Protein AF-A0AAE1PUG3-F1 (afdb_monomer)

Organism: NCBI:txid1843537

Mean predicted aligned error: 11.13 Å

Nearest PDB structures (foldseek):
  3hlk-assembly1_A  TM=8.915E-01  e=3.397E-05  Homo sapiens
  3hlk-assembly2_B  TM=8.977E-01  e=4.341E-05  Homo sapiens
  3k2i-assembly1_A  TM=8.988E-01  e=9.061E-05  Homo sapiens
  4a90-assembly2_B  TM=4.384E-01  e=9.208E+00  Mus musculus

Foldseek 3Di:
DWAPDDLDTGDDPCSVPVSDDPDPPPAVPDDDDDPDQQFWDKDKDFAAPDDDDPCQCDDPDHRDTPDIDIDTHHNDDPQWDWDFDDDPPDGDIDIDHNPPVPVPPPDPDPPDPPDDDD

Sequence (118 aa):
MESQGGHYKGHFPMGLIGGLKPVPSEFKYT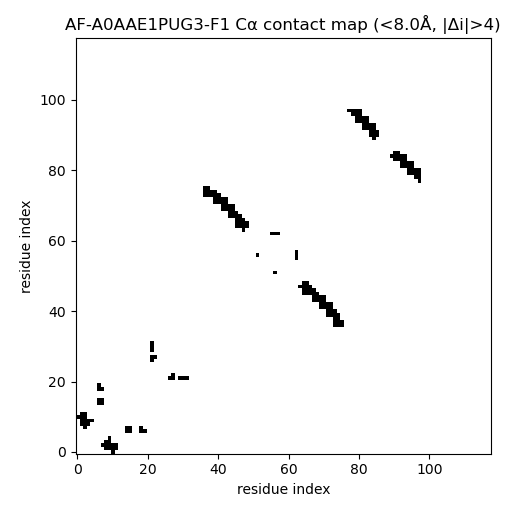RFFKRDVETPNEVKVCVHEGHLSEEDLCPPDPAPHLAWVTHLRHYMAPGVKRIPVRYGKVRGTLFLPQDMEHCNQSSPRRSQRSSTKT

pLDDT: mean 82.1, std 17.28, range [41.06, 97.06]

InterPro domains:
  IPR006862 Acyl-CoA thioester hydrolase/bile acid-CoA amino acid N-acetyltransferase [PF04775] (2-86)
  IPR042490 Acyl-CoA thioester hydrolase/BAAT, N-terminal [G3DSA:2.60.40.2240] (1-76)

Radius of gyration: 25.88 Å; Cα contacts (8 Å, |Δi|>4): 106; chains: 1; bounding box: 43×50×83 Å

Structure (mmCIF, N/CA/C/O backbone):
data_AF-A0AAE1PUG3-F1
#
_entry.id   AF-A0AAE1PUG3-F1
#
loop_
_atom_site.group_PDB
_atom_site.id
_atom_site.type_symbol
_atom_site.label_atom_id
_atom_site.label_alt_id
_atom_site.label_comp_id
_atom_site.label_asym_id
_atom_site.label_entity_id
_atom_site.label_seq_id
_atom_site.pdbx_PDB_ins_code
_atom_site.Cartn_x
_atom_site.Cartn_y
_atom_site.Cartn_z
_atom_site.occupancy
_atom_site.B_iso_or_equiv
_atom_site.auth_seq_id
_atom_site.auth_comp_id
_atom_site.auth_asym_id
_atom_site.auth_atom_id
_atom_site.pdbx_PDB_model_num
ATOM 1 N N . MET A 1 1 ? 14.816 -12.548 -12.591 1.00 74.25 1 MET A N 1
ATOM 2 C CA . MET A 1 1 ? 15.006 -11.191 -13.145 1.00 74.25 1 MET A CA 1
ATOM 3 C C . MET A 1 1 ? 15.096 -10.231 -11.972 1.00 74.25 1 MET A C 1
ATOM 5 O O . MET A 1 1 ? 14.381 -10.442 -11.000 1.00 74.25 1 MET A O 1
ATOM 9 N N . GLU A 1 2 ? 15.994 -9.254 -12.017 1.00 92.06 2 GLU A N 1
ATOM 10 C CA . GLU A 1 2 ? 16.254 -8.326 -10.908 1.00 92.06 2 GLU A CA 1
ATOM 11 C C . GLU A 1 2 ? 16.234 -6.871 -11.389 1.00 92.06 2 GLU A C 1
ATOM 13 O O . GLU A 1 2 ? 16.420 -6.619 -12.584 1.00 92.06 2 GLU A O 1
ATOM 18 N N . SER A 1 3 ? 16.017 -5.923 -10.471 1.00 94.06 3 SER A N 1
ATOM 19 C CA . SER A 1 3 ? 16.026 -4.497 -10.815 1.00 94.06 3 SER A CA 1
ATOM 20 C C . SER A 1 3 ? 17.430 -4.035 -11.193 1.00 94.06 3 SER A C 1
ATOM 22 O O . SER A 1 3 ? 18.390 -4.291 -10.463 1.00 94.06 3 SER A O 1
ATOM 24 N N . GLN A 1 4 ? 17.540 -3.312 -12.306 1.00 94.25 4 GLN A N 1
ATOM 25 C CA . GLN A 1 4 ? 18.814 -2.815 -12.828 1.00 94.25 4 GLN A CA 1
ATOM 26 C C . GLN A 1 4 ? 19.186 -1.420 -12.292 1.00 94.25 4 GLN A C 1
ATOM 28 O O . GLN A 1 4 ? 20.365 -1.057 -12.312 1.00 94.25 4 GLN A O 1
ATOM 33 N N . GLY A 1 5 ? 18.231 -0.657 -11.745 1.00 90.75 5 GLY A N 1
ATOM 34 C CA . GLY A 1 5 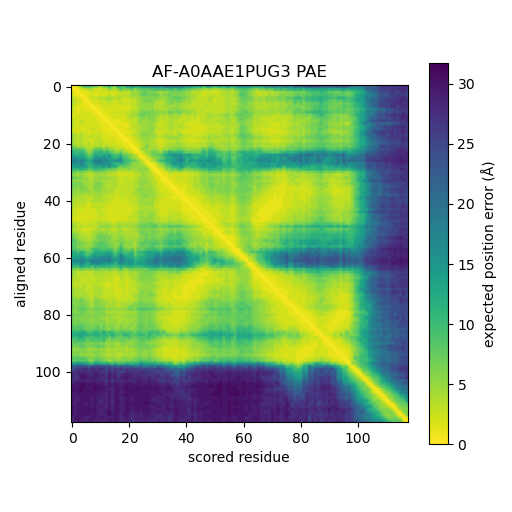? 18.472 0.702 -11.251 1.00 90.75 5 GLY A CA 1
ATOM 35 C C . GLY A 1 5 ? 17.203 1.459 -10.847 1.00 90.75 5 GLY A C 1
ATOM 36 O O . GLY A 1 5 ? 16.110 0.900 -10.826 1.00 90.75 5 GLY A O 1
ATOM 37 N N . GLY A 1 6 ? 17.364 2.743 -10.514 1.00 89.75 6 GLY A N 1
ATOM 38 C CA . GLY A 1 6 ? 16.299 3.610 -9.999 1.00 89.75 6 GLY A CA 1
ATOM 39 C C . GLY A 1 6 ? 16.269 3.648 -8.469 1.00 89.75 6 GLY A C 1
ATOM 40 O O . GLY A 1 6 ? 17.311 3.645 -7.815 1.00 89.75 6 GLY A O 1
ATOM 41 N N . HIS A 1 7 ? 15.070 3.669 -7.880 1.00 88.38 7 HIS A N 1
ATOM 42 C CA . HIS A 1 7 ? 14.890 3.754 -6.421 1.00 88.38 7 HIS A CA 1
ATOM 43 C C . HIS A 1 7 ? 15.366 2.507 -5.656 1.00 88.38 7 HIS A C 1
ATOM 45 O O . HIS A 1 7 ? 15.562 2.576 -4.443 1.00 88.38 7 HIS A O 1
ATOM 51 N N . TYR A 1 8 ? 15.555 1.376 -6.338 1.00 92.25 8 TYR A N 1
ATOM 52 C CA . TYR A 1 8 ? 16.138 0.159 -5.775 1.00 92.25 8 TYR A CA 1
ATOM 53 C C . TYR A 1 8 ? 16.840 -0.659 -6.870 1.00 92.25 8 TYR A C 1
ATOM 55 O O . TYR A 1 8 ? 16.487 -0.567 -8.045 1.00 92.25 8 TYR A O 1
ATOM 63 N N . LYS A 1 9 ? 17.811 -1.494 -6.486 1.00 94.38 9 LYS A N 1
ATOM 64 C CA . LYS A 1 9 ? 18.568 -2.379 -7.386 1.00 94.38 9 LYS A CA 1
ATOM 65 C C . LYS A 1 9 ? 18.641 -3.794 -6.802 1.00 94.38 9 LYS A C 1
ATOM 67 O O . LYS A 1 9 ? 18.662 -3.947 -5.582 1.00 94.38 9 LYS A O 1
ATOM 72 N N . GLY A 1 10 ? 18.692 -4.810 -7.661 1.00 95.12 10 GLY A N 1
ATOM 73 C CA . GLY A 1 10 ? 18.792 -6.217 -7.270 1.00 95.12 10 GLY A CA 1
ATOM 74 C C . GLY A 1 10 ? 17.443 -6.873 -6.952 1.00 95.12 10 GLY A C 1
ATOM 75 O O . GLY A 1 10 ? 16.381 -6.423 -7.398 1.00 95.12 10 GLY A O 1
ATOM 76 N N . HIS A 1 11 ? 17.486 -7.977 -6.202 1.00 96.00 11 HIS A N 1
ATOM 77 C CA . HIS A 1 11 ? 16.315 -8.789 -5.870 1.00 96.00 11 HIS A CA 1
ATOM 78 C C . HIS A 1 11 ? 15.601 -8.285 -4.608 1.00 96.00 11 HIS A C 1
ATOM 80 O O . HIS A 1 11 ? 15.880 -8.721 -3.489 1.00 96.00 11 HIS A O 1
ATOM 86 N N . PHE A 1 12 ? 14.634 -7.386 -4.796 1.00 94.38 12 PHE A N 1
ATOM 87 C CA . PHE A 1 12 ? 13.760 -6.923 -3.722 1.00 94.38 12 PHE A CA 1
ATOM 88 C C . PHE A 1 12 ? 12.298 -6.861 -4.193 1.00 94.38 12 PHE A C 1
ATOM 90 O O . PHE A 1 12 ? 11.875 -5.839 -4.730 1.00 94.38 12 PHE A O 1
ATOM 97 N N . PRO A 1 13 ? 11.497 -7.927 -3.982 1.00 93.62 13 PRO A N 1
ATOM 98 C CA . PRO A 1 13 ? 10.113 -7.996 -4.468 1.00 93.62 13 PRO A CA 1
ATOM 99 C C . PRO A 1 13 ? 9.211 -6.848 -3.988 1.00 93.62 13 PRO A C 1
ATOM 101 O O . PRO A 1 13 ? 8.308 -6.423 -4.698 1.00 93.62 13 PRO A O 1
ATOM 104 N N . MET A 1 14 ? 9.481 -6.306 -2.796 1.00 94.94 14 MET A N 1
ATOM 105 C CA . MET A 1 14 ? 8.745 -5.172 -2.227 1.00 94.94 14 MET A CA 1
ATOM 106 C C . MET A 1 14 ? 9.370 -3.809 -2.560 1.00 94.94 14 MET A C 1
ATOM 108 O O . MET A 1 14 ? 8.924 -2.801 -2.014 1.00 94.94 14 MET A O 1
ATOM 112 N N . GLY A 1 15 ? 10.372 -3.747 -3.443 1.00 93.81 15 GLY A N 1
ATOM 113 C CA . GLY A 1 15 ? 11.148 -2.535 -3.735 1.00 93.81 15 GLY A CA 1
ATOM 114 C C . GLY A 1 15 ? 10.318 -1.349 -4.200 1.00 93.81 15 GLY A C 1
ATOM 115 O O . GLY A 1 15 ? 10.551 -0.231 -3.747 1.00 93.81 15 GLY A O 1
ATOM 116 N N . LEU A 1 16 ? 9.279 -1.600 -4.999 1.00 92.19 16 LEU A N 1
ATOM 117 C CA . LEU A 1 16 ? 8.375 -0.553 -5.479 1.00 92.19 16 LEU A CA 1
ATOM 118 C C . LEU A 1 16 ? 7.595 0.136 -4.354 1.00 92.19 16 LEU A C 1
ATOM 120 O O . LEU A 1 16 ? 7.320 1.321 -4.456 1.00 92.19 16 LEU A O 1
ATOM 124 N N . ILE A 1 17 ? 7.244 -0.586 -3.285 1.00 93.44 17 ILE A N 1
ATOM 125 C CA . ILE A 1 17 ? 6.447 -0.048 -2.170 1.00 93.44 17 ILE A CA 1
ATOM 126 C C . ILE A 1 17 ? 7.354 0.394 -1.017 1.00 93.44 17 ILE A C 1
ATOM 128 O O . ILE A 1 17 ? 7.148 1.451 -0.427 1.00 93.44 17 ILE A O 1
ATOM 132 N N . GLY A 1 18 ? 8.359 -0.415 -0.676 1.00 90.00 18 GLY A N 1
ATOM 133 C CA . GLY A 1 18 ? 9.297 -0.136 0.412 1.00 90.00 18 GLY A CA 1
ATOM 134 C C . GLY A 1 18 ? 10.266 1.006 0.104 1.00 90.00 18 GLY A C 1
ATOM 135 O O . GLY A 1 18 ? 10.762 1.635 1.034 1.00 90.00 18 GLY A O 1
ATOM 136 N N . GLY A 1 19 ? 10.516 1.285 -1.179 1.00 89.69 19 GLY A N 1
ATOM 137 C CA . GLY A 1 19 ? 11.376 2.373 -1.650 1.00 89.69 19 GLY A CA 1
ATOM 138 C C . GLY A 1 19 ? 10.645 3.675 -1.994 1.00 89.69 19 GLY A C 1
ATOM 139 O O . GLY A 1 19 ? 11.286 4.588 -2.521 1.00 89.69 19 GLY A O 1
ATOM 140 N N . LEU A 1 20 ? 9.333 3.777 -1.732 1.00 90.00 20 LEU A N 1
ATOM 141 C CA . LEU A 1 20 ? 8.561 4.991 -2.011 1.00 90.00 20 LEU A CA 1
ATOM 142 C C . LEU A 1 20 ? 9.108 6.184 -1.225 1.00 90.00 20 LEU A C 1
ATOM 144 O O . LEU A 1 20 ? 9.378 6.097 -0.024 1.00 90.00 20 LEU A O 1
ATOM 148 N N . LYS A 1 21 ? 9.219 7.321 -1.909 1.00 86.31 21 LYS A N 1
ATOM 149 C CA . LYS A 1 21 ? 9.602 8.606 -1.326 1.00 86.31 21 LYS A CA 1
ATOM 150 C C . LYS A 1 21 ? 8.444 9.594 -1.485 1.00 86.31 21 LYS A C 1
ATOM 152 O O . LYS A 1 21 ? 7.677 9.471 -2.439 1.00 86.31 21 LYS A O 1
ATOM 157 N N . PRO A 1 22 ? 8.283 10.545 -0.553 1.00 85.88 22 PRO A N 1
ATOM 158 C CA . PRO A 1 22 ? 7.337 11.636 -0.739 1.00 85.88 22 PRO A CA 1
ATOM 159 C C . PRO A 1 22 ? 7.706 12.444 -1.986 1.00 85.88 22 PRO A C 1
ATOM 161 O O . PRO A 1 22 ? 8.883 12.527 -2.340 1.00 85.88 22 PRO A O 1
ATOM 164 N N . VAL A 1 23 ? 6.701 13.053 -2.618 1.00 81.31 23 VAL A N 1
ATOM 165 C CA . VAL A 1 23 ? 6.908 13.924 -3.782 1.00 81.31 23 VAL A CA 1
ATOM 166 C C . VAL A 1 23 ? 7.909 15.028 -3.401 1.00 81.31 23 VAL A C 1
ATOM 168 O O . VAL A 1 23 ? 7.664 15.732 -2.412 1.00 81.31 23 VAL A O 1
ATOM 171 N N . PRO A 1 24 ? 9.029 15.185 -4.139 1.00 70.75 24 PRO A N 1
ATOM 172 C CA . PRO A 1 24 ? 10.124 16.078 -3.750 1.00 70.75 24 PRO A CA 1
ATOM 173 C C . PRO A 1 24 ? 9.721 17.549 -3.576 1.00 70.75 24 PRO A C 1
ATOM 175 O O . PRO A 1 24 ? 10.280 18.240 -2.722 1.00 70.75 24 PRO A O 1
ATOM 178 N N . SER A 1 25 ? 8.763 18.026 -4.375 1.00 69.88 25 SER A N 1
ATOM 179 C CA . SER A 1 25 ? 8.327 19.427 -4.415 1.00 69.88 25 SER A CA 1
ATOM 180 C C . SER A 1 25 ? 7.244 19.765 -3.387 1.00 69.88 25 SER A C 1
ATOM 182 O O . SER A 1 25 ? 7.255 20.858 -2.828 1.00 69.88 25 SER A O 1
ATOM 184 N N . GLU A 1 26 ? 6.327 18.838 -3.115 1.00 70.12 26 GLU A N 1
ATOM 185 C CA . GLU A 1 26 ? 5.092 19.127 -2.377 1.00 70.12 26 GLU A CA 1
ATOM 186 C C . GLU A 1 26 ? 5.178 18.763 -0.885 1.00 70.12 26 GLU A C 1
ATOM 188 O O . GLU A 1 26 ? 4.635 19.465 -0.034 1.00 70.12 26 GLU A O 1
ATOM 193 N N . PHE A 1 27 ? 5.914 17.702 -0.530 1.00 73.62 27 PHE A N 1
ATOM 194 C CA . PHE A 1 27 ? 5.849 17.094 0.808 1.00 73.62 27 PHE A CA 1
ATOM 195 C C . PHE A 1 27 ? 7.196 17.061 1.535 1.00 73.62 27 PHE A C 1
ATOM 197 O O . PHE A 1 27 ? 7.530 16.094 2.232 1.00 73.62 27 PHE A O 1
ATOM 204 N N . LYS A 1 28 ? 7.976 18.140 1.420 1.00 67.31 28 LYS A N 1
ATOM 205 C CA . LYS A 1 28 ? 9.224 18.305 2.175 1.00 67.31 28 LYS A CA 1
ATOM 206 C C . LYS A 1 28 ? 8.902 18.200 3.677 1.00 67.31 28 LYS A C 1
ATOM 208 O O . LYS A 1 28 ? 8.060 18.932 4.183 1.00 67.31 28 LYS A O 1
ATOM 213 N N . TYR A 1 29 ? 9.532 17.255 4.378 1.00 76.88 29 TYR A N 1
ATOM 214 C CA . TYR A 1 29 ? 9.346 16.960 5.816 1.00 76.88 29 TYR A CA 1
ATOM 215 C C . TYR A 1 29 ? 8.079 16.192 6.234 1.00 76.88 29 TYR A C 1
ATOM 217 O O . TYR A 1 29 ? 7.850 16.019 7.432 1.00 76.88 29 TYR A O 1
ATOM 225 N N . THR A 1 30 ? 7.281 15.666 5.301 1.00 80.12 30 THR A N 1
ATOM 226 C CA . THR A 1 30 ? 6.126 14.828 5.672 1.00 80.12 30 THR A CA 1
ATOM 227 C C . THR A 1 30 ? 6.500 13.349 5.710 1.00 80.12 30 THR A C 1
ATOM 229 O O . THR A 1 30 ? 7.166 12.826 4.818 1.00 80.12 30 THR A O 1
ATOM 232 N N . ARG A 1 31 ? 6.044 12.647 6.751 1.00 85.56 31 ARG A N 1
ATOM 233 C CA . ARG A 1 31 ? 6.140 11.188 6.844 1.00 85.56 31 ARG A CA 1
ATOM 234 C C . ARG A 1 31 ? 4.849 10.560 6.339 1.00 85.56 31 ARG A C 1
ATOM 236 O O . ARG A 1 31 ? 3.763 11.025 6.676 1.00 85.56 31 ARG A O 1
ATOM 243 N N . PHE A 1 32 ? 4.968 9.458 5.605 1.00 89.56 32 PHE A N 1
ATOM 244 C CA . PHE A 1 32 ? 3.812 8.644 5.253 1.00 89.56 32 PHE A CA 1
ATOM 245 C C . PHE A 1 32 ? 3.065 8.195 6.520 1.00 89.56 32 PHE A C 1
ATOM 247 O O . PHE A 1 32 ? 3.629 7.514 7.382 1.00 89.56 32 PHE A O 1
ATOM 254 N N . PHE A 1 33 ? 1.801 8.597 6.640 1.00 89.81 33 PHE A N 1
ATOM 255 C CA . PHE A 1 33 ? 0.955 8.293 7.788 1.00 89.81 33 PHE A CA 1
ATOM 256 C C . PHE A 1 33 ? -0.488 8.063 7.342 1.00 89.81 33 PHE A C 1
ATOM 258 O O . PHE A 1 33 ? -1.098 8.920 6.705 1.00 89.81 33 PHE A O 1
ATOM 265 N N . LYS A 1 34 ? -1.049 6.909 7.713 1.00 92.19 34 LYS A N 1
ATOM 266 C CA . LYS A 1 34 ? -2.444 6.553 7.447 1.00 92.19 34 LYS A CA 1
ATOM 267 C C . LYS A 1 34 ? -3.264 6.769 8.717 1.00 92.19 34 LYS A C 1
ATOM 269 O O . LYS A 1 34 ? -3.076 6.063 9.703 1.00 92.19 34 LYS A O 1
ATOM 274 N N . ARG A 1 35 ? -4.141 7.778 8.693 1.00 91.12 35 ARG A N 1
ATOM 275 C CA . ARG A 1 35 ? -5.026 8.132 9.820 1.00 91.12 35 ARG A CA 1
ATOM 276 C C . ARG A 1 35 ? -6.192 7.170 9.961 1.00 91.12 35 ARG A C 1
ATOM 278 O O . ARG A 1 35 ? -6.456 6.667 11.047 1.00 91.12 35 ARG A O 1
ATOM 285 N N . ASP A 1 36 ? -6.897 6.973 8.860 1.00 93.62 36 ASP A N 1
ATOM 286 C CA . ASP A 1 36 ? -8.039 6.084 8.796 1.00 93.62 36 ASP A CA 1
ATOM 287 C C . ASP A 1 36 ? -7.592 4.723 8.271 1.00 93.62 36 ASP A C 1
ATOM 289 O O . ASP A 1 36 ? -7.079 4.623 7.162 1.00 93.62 36 ASP A O 1
ATOM 293 N N . VAL A 1 37 ? -7.744 3.694 9.098 1.00 94.44 37 VAL A N 1
ATO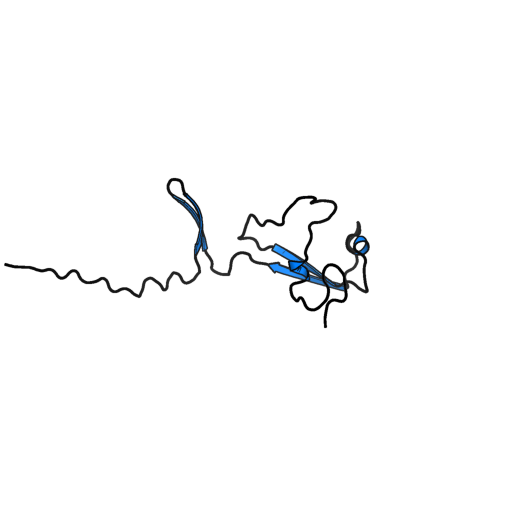M 294 C CA . VAL A 1 37 ? -7.318 2.320 8.803 1.00 94.44 37 VAL A CA 1
ATOM 295 C C . VAL A 1 37 ? -8.411 1.494 8.124 1.00 94.44 37 VAL A C 1
ATOM 297 O O . VAL A 1 37 ? -8.115 0.406 7.629 1.00 94.44 37 VAL A O 1
ATOM 300 N N . GLU A 1 38 ? -9.654 1.986 8.105 1.00 92.62 38 GLU A N 1
ATOM 301 C CA . GLU A 1 38 ? -10.788 1.305 7.467 1.00 92.62 38 GLU A CA 1
ATOM 302 C C . GLU A 1 38 ? -10.713 1.448 5.942 1.00 92.62 38 GLU A C 1
ATOM 304 O O . GLU A 1 38 ? -11.054 0.522 5.204 1.00 92.62 38 GLU A O 1
ATOM 309 N N . THR A 1 39 ? -10.176 2.571 5.461 1.00 94.62 39 THR A N 1
ATOM 310 C CA . THR A 1 39 ? -9.915 2.789 4.039 1.00 94.62 39 THR A CA 1
ATOM 311 C C . THR A 1 39 ? -8.579 2.169 3.611 1.00 94.62 39 THR A C 1
ATOM 313 O O . THR A 1 39 ? -7.548 2.401 4.252 1.00 94.62 39 THR A O 1
ATOM 316 N N . PRO A 1 40 ? -8.524 1.408 2.502 1.00 96.06 40 PRO A N 1
ATOM 317 C CA . PRO A 1 40 ? -7.249 0.977 1.940 1.00 96.06 40 PRO A CA 1
ATOM 318 C C . PRO A 1 40 ? -6.450 2.179 1.417 1.00 96.06 40 PRO A C 1
ATOM 320 O O . PRO A 1 40 ? -6.973 3.285 1.263 1.00 96.06 40 PRO A O 1
ATOM 323 N N . ASN A 1 41 ? -5.157 1.975 1.175 1.00 95.06 41 ASN A N 1
ATOM 324 C CA . ASN A 1 41 ? -4.372 2.889 0.347 1.00 95.06 41 ASN A CA 1
ATOM 325 C C . ASN A 1 41 ? -4.269 2.336 -1.068 1.00 95.06 41 ASN A C 1
ATOM 327 O O . ASN A 1 41 ? -3.994 1.150 -1.255 1.00 95.06 41 ASN A O 1
ATOM 331 N N . GLU A 1 42 ? -4.462 3.211 -2.044 1.00 95.50 42 GLU A N 1
ATOM 332 C CA . GLU A 1 42 ? -4.349 2.879 -3.456 1.00 95.50 42 GLU A CA 1
ATOM 333 C C . GLU A 1 42 ? -2.909 3.088 -3.915 1.00 95.50 42 GLU A C 1
ATOM 335 O O . GLU A 1 42 ? -2.332 4.161 -3.738 1.00 95.50 42 GLU A O 1
ATOM 340 N N . VAL A 1 43 ? -2.313 2.049 -4.492 1.00 94.69 43 VAL A N 1
ATOM 341 C CA . VAL A 1 43 ? -0.988 2.116 -5.107 1.00 94.69 43 VAL A CA 1
ATOM 342 C C . VAL A 1 43 ? -1.163 1.865 -6.595 1.00 94.69 43 VAL A C 1
ATOM 344 O O . VAL A 1 43 ? -1.463 0.743 -7.004 1.00 94.69 43 VAL A O 1
ATOM 347 N N . LYS A 1 44 ? -0.992 2.909 -7.408 1.00 94.00 44 LYS A N 1
ATOM 348 C CA . LYS A 1 44 ? -1.001 2.781 -8.865 1.00 94.00 44 LYS A CA 1
ATOM 349 C C . LYS A 1 44 ? 0.369 2.300 -9.330 1.00 94.00 44 LYS A C 1
ATOM 351 O O . LYS A 1 44 ? 1.378 2.949 -9.070 1.00 94.00 44 LYS A O 1
ATOM 356 N N . VAL A 1 45 ? 0.395 1.159 -10.005 1.00 93.81 45 VAL A N 1
ATOM 357 C CA . VAL A 1 45 ? 1.598 0.600 -10.622 1.00 93.81 45 VAL A CA 1
ATOM 358 C C . VAL A 1 45 ? 1.491 0.825 -12.121 1.00 93.81 45 VAL A C 1
ATOM 360 O O . VAL A 1 45 ? 0.521 0.384 -12.736 1.00 93.81 45 VAL A O 1
ATOM 363 N N . CYS A 1 46 ? 2.473 1.514 -12.692 1.00 92.69 46 CYS A N 1
ATOM 364 C CA . CYS A 1 46 ? 2.534 1.837 -14.114 1.00 92.69 46 CYS A CA 1
ATOM 365 C C . CYS A 1 46 ? 3.743 1.158 -14.758 1.00 92.69 46 CYS A C 1
ATOM 367 O O . CYS A 1 46 ? 4.806 1.050 -14.142 1.00 92.69 46 CYS A O 1
ATOM 369 N N . VAL A 1 47 ? 3.577 0.723 -16.004 1.00 93.50 47 VAL A N 1
ATOM 370 C CA . VAL A 1 47 ? 4.660 0.224 -16.853 1.00 93.50 47 VAL A CA 1
ATOM 371 C C . VAL A 1 47 ? 4.903 1.248 -17.947 1.00 93.50 47 VAL A C 1
ATOM 373 O O . VAL A 1 47 ? 3.977 1.609 -18.671 1.00 93.50 47 VAL A O 1
ATOM 376 N N . HIS A 1 48 ? 6.145 1.696 -18.068 1.00 91.56 48 HIS A N 1
ATOM 377 C CA . HIS A 1 48 ? 6.572 2.648 -19.085 1.00 91.56 48 HIS A CA 1
ATOM 378 C C . HIS A 1 48 ? 7.513 1.971 -20.078 1.00 91.56 48 HIS A C 1
ATOM 380 O O . HIS A 1 48 ? 8.154 0.968 -19.757 1.00 91.56 48 HIS A O 1
ATOM 386 N N . GLU A 1 49 ? 7.566 2.509 -21.291 1.00 90.94 49 GLU A N 1
ATOM 387 C CA . GLU A 1 49 ? 8.485 2.040 -22.319 1.00 90.94 49 GLU A CA 1
ATOM 388 C C . GLU A 1 49 ? 9.883 2.636 -22.103 1.00 90.94 49 GLU A C 1
ATOM 390 O O . GLU A 1 49 ? 10.030 3.836 -21.885 1.00 90.94 49 GLU A O 1
ATOM 395 N N . GLY A 1 50 ? 10.917 1.795 -22.175 1.00 90.38 50 GLY A N 1
ATOM 396 C CA . GLY A 1 50 ? 12.309 2.224 -22.033 1.00 90.38 50 GLY A CA 1
ATOM 397 C C . GLY A 1 50 ? 12.741 2.550 -20.595 1.00 90.38 50 GLY A C 1
ATOM 398 O O . GLY A 1 50 ? 12.117 2.137 -19.619 1.00 90.38 50 GLY A O 1
ATOM 399 N N . HIS A 1 51 ? 13.867 3.259 -20.474 1.00 90.50 51 HIS A N 1
ATOM 400 C CA . HIS A 1 51 ? 14.416 3.728 -19.200 1.00 90.50 51 HIS A CA 1
ATOM 401 C C . HIS A 1 51 ? 14.201 5.234 -19.097 1.00 90.50 51 HIS A C 1
ATOM 403 O O . HIS A 1 51 ? 14.887 6.003 -19.766 1.00 90.50 51 HIS A O 1
ATOM 409 N N . LEU A 1 52 ? 13.239 5.627 -18.270 1.00 87.38 52 LEU A N 1
ATOM 410 C CA . LEU A 1 52 ? 12.859 7.017 -18.068 1.00 87.38 52 LEU A CA 1
ATOM 411 C C . LEU A 1 52 ? 13.596 7.626 -16.875 1.00 87.38 52 LEU A C 1
ATOM 413 O O . LEU A 1 52 ? 13.903 6.935 -15.896 1.00 87.38 52 LEU A O 1
ATOM 417 N N . SER A 1 53 ? 13.868 8.922 -16.963 1.00 85.19 53 SER A N 1
ATOM 418 C CA . SER A 1 53 ? 14.366 9.717 -15.842 1.00 85.19 53 SER A CA 1
ATOM 419 C C . SER A 1 53 ? 13.218 10.125 -14.900 1.00 85.19 53 SER A C 1
ATOM 421 O O . SER A 1 53 ? 12.041 9.924 -15.197 1.00 85.19 53 SER A O 1
ATOM 423 N N . GLU A 1 54 ? 13.532 10.685 -13.728 1.00 78.62 54 GLU A N 1
ATOM 424 C CA . GLU A 1 54 ? 12.505 11.118 -12.761 1.00 78.62 54 GLU A CA 1
ATOM 425 C C . GLU A 1 54 ? 11.647 12.281 -13.305 1.00 78.62 54 GLU A C 1
ATOM 427 O O . GLU A 1 54 ? 10.460 12.374 -12.997 1.00 78.62 54 GLU A O 1
ATOM 432 N N . GLU A 1 55 ? 12.226 13.120 -14.167 1.00 78.62 55 GLU A N 1
ATOM 433 C CA . GLU A 1 55 ? 11.551 14.220 -14.869 1.00 78.62 55 GLU A CA 1
ATOM 434 C C . GLU A 1 55 ? 10.570 13.718 -15.942 1.00 78.62 55 GLU A C 1
ATOM 436 O O . GLU A 1 55 ? 9.466 14.249 -16.053 1.00 78.62 55 GLU A O 1
ATOM 441 N N . ASP A 1 56 ? 10.902 12.628 -16.641 1.00 80.12 56 ASP A N 1
ATOM 442 C CA . ASP A 1 56 ? 10.006 11.969 -17.605 1.00 80.12 56 ASP A CA 1
ATOM 443 C C . ASP A 1 56 ? 8.823 11.246 -16.929 1.00 80.12 56 ASP A C 1
ATOM 445 O O . ASP A 1 56 ? 7.774 11.040 -17.540 1.00 80.12 56 ASP A O 1
ATOM 449 N N . LEU A 1 57 ? 8.994 10.816 -15.672 1.00 77.81 57 LEU A N 1
ATOM 450 C CA . LEU A 1 57 ? 7.976 10.089 -14.898 1.00 77.81 57 LEU A CA 1
ATOM 451 C C . LEU A 1 57 ? 6.995 11.010 -14.161 1.00 77.81 57 LEU A C 1
ATOM 453 O O . LEU A 1 57 ? 5.885 10.580 -13.840 1.00 77.81 57 LEU A O 1
ATOM 457 N N . CYS A 1 58 ? 7.373 12.269 -13.934 1.00 71.94 58 CYS A N 1
ATOM 458 C CA . CYS A 1 58 ? 6.518 13.307 -13.357 1.00 71.94 58 CYS A CA 1
ATOM 459 C C . CYS A 1 58 ? 6.363 14.517 -14.303 1.00 71.94 58 CYS A C 1
ATOM 461 O O . CYS A 1 58 ? 6.662 15.641 -13.882 1.00 71.94 58 CYS A O 1
ATOM 463 N N . PRO A 1 59 ? 5.904 14.349 -15.562 1.00 69.25 59 PRO A N 1
ATOM 464 C CA . PRO A 1 59 ? 5.680 15.498 -16.422 1.00 69.25 59 PRO A CA 1
ATOM 465 C C . PRO A 1 59 ? 4.452 16.296 -15.950 1.00 69.25 59 PRO A C 1
ATOM 467 O O . PRO A 1 59 ? 3.604 15.775 -15.218 1.00 69.25 59 PRO A O 1
ATOM 470 N N . PRO A 1 60 ? 4.320 17.564 -16.381 1.00 65.69 60 PRO A N 1
ATOM 471 C CA . PRO A 1 60 ? 3.124 18.368 -16.120 1.00 65.69 60 PRO A CA 1
ATOM 472 C C . PRO A 1 60 ? 1.842 17.736 -16.693 1.00 65.69 60 PRO A C 1
ATOM 474 O O . PRO A 1 60 ? 0.768 17.943 -16.133 1.00 65.69 60 PRO A O 1
ATOM 477 N N . ASP A 1 61 ? 1.971 16.924 -17.746 1.00 65.62 61 ASP A N 1
ATOM 478 C CA . ASP A 1 61 ? 0.916 16.084 -18.316 1.00 65.62 61 ASP A CA 1
ATOM 479 C C . ASP A 1 61 ? 1.238 14.593 -18.095 1.00 65.62 61 ASP A C 1
ATOM 481 O O . ASP A 1 61 ? 2.410 14.222 -18.028 1.00 65.62 61 ASP A O 1
ATOM 485 N N . PRO A 1 62 ? 0.242 13.696 -17.986 1.00 62.50 62 PRO A N 1
ATOM 486 C CA . PRO A 1 62 ? 0.501 12.283 -17.728 1.00 62.50 62 PRO A CA 1
ATOM 487 C C . PRO A 1 62 ? 1.274 11.635 -18.887 1.00 62.50 62 PRO A C 1
ATOM 489 O O . PRO A 1 62 ? 0.763 11.530 -20.003 1.00 62.50 62 PRO A O 1
ATOM 492 N N . ALA A 1 63 ? 2.489 11.148 -18.610 1.00 66.75 63 ALA A N 1
ATOM 493 C CA . ALA A 1 63 ? 3.257 10.356 -19.566 1.00 66.75 63 ALA A CA 1
ATOM 494 C C . ALA A 1 63 ? 2.459 9.106 -19.993 1.00 66.75 63 ALA A C 1
ATOM 496 O O . ALA A 1 63 ? 1.831 8.465 -19.140 1.00 66.75 63 ALA A O 1
ATOM 497 N N . PRO A 1 64 ? 2.485 8.715 -21.281 1.00 77.50 64 PRO A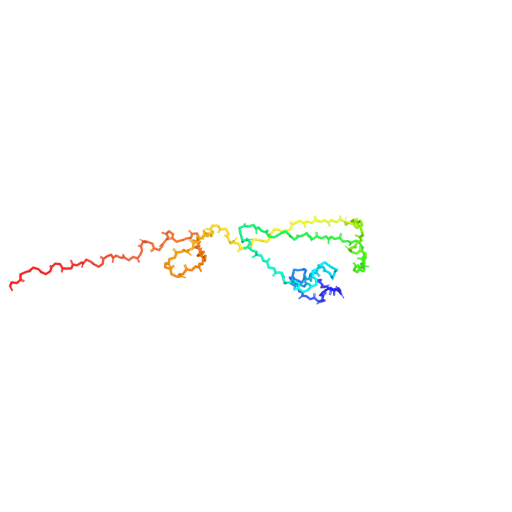 N 1
ATOM 498 C CA . PRO A 1 64 ? 1.819 7.499 -21.726 1.00 77.50 64 PRO A CA 1
ATOM 499 C C . PRO A 1 64 ? 2.466 6.275 -21.059 1.00 77.50 64 PRO A C 1
ATOM 501 O O . PRO A 1 64 ?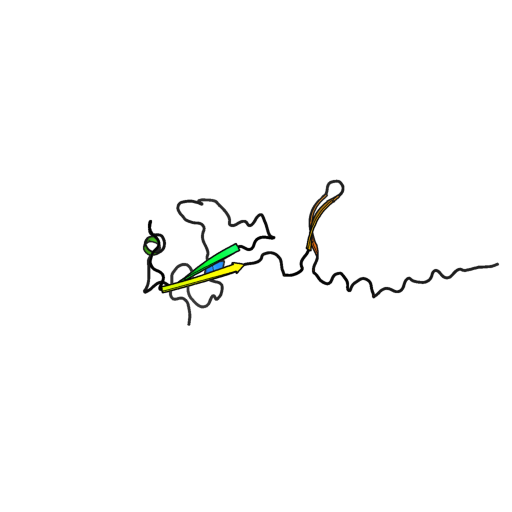 3.649 5.989 -21.243 1.00 77.50 64 PRO A O 1
ATOM 504 N N . HIS A 1 65 ? 1.691 5.546 -20.254 1.00 89.00 65 HIS A N 1
ATOM 505 C CA . HIS A 1 65 ? 2.066 4.228 -19.736 1.00 89.00 65 HIS A CA 1
ATOM 506 C C . HIS A 1 65 ? 1.576 3.135 -20.696 1.00 89.00 65 HIS A C 1
ATOM 508 O O . HIS A 1 65 ? 0.471 3.215 -21.232 1.00 89.00 65 HIS A O 1
ATOM 514 N N . LEU A 1 66 ? 2.373 2.082 -20.882 1.00 93.38 66 LEU A N 1
ATOM 515 C CA . LEU A 1 66 ? 2.003 0.903 -21.674 1.00 93.38 66 LEU A CA 1
ATOM 516 C C . LEU A 1 66 ? 0.860 0.122 -21.013 1.00 93.38 66 LEU A C 1
ATOM 518 O O . LEU A 1 66 ? -0.039 -0.385 -21.677 1.00 93.38 66 LEU A O 1
ATOM 522 N N . ALA A 1 67 ? 0.902 0.026 -19.685 1.00 94.75 67 ALA A N 1
ATOM 523 C CA . ALA A 1 67 ? -0.112 -0.625 -18.871 1.00 94.75 67 ALA A CA 1
ATOM 524 C C . ALA A 1 67 ? -0.101 -0.044 -17.456 1.00 94.75 67 ALA A C 1
ATOM 526 O O . ALA A 1 67 ? 0.897 0.520 -17.002 1.00 94.75 67 ALA A O 1
ATOM 527 N N . TRP A 1 68 ? -1.210 -0.205 -16.742 1.00 94.69 68 TRP A N 1
ATOM 528 C CA . TRP A 1 68 ? -1.323 0.208 -15.351 1.00 94.69 68 TRP A CA 1
ATOM 529 C C . TRP A 1 68 ? -2.305 -0.681 -14.597 1.00 94.69 68 TRP A C 1
ATOM 531 O O . TRP A 1 68 ? -3.214 -1.270 -15.182 1.00 94.69 68 TRP A O 1
ATOM 541 N N . VAL A 1 69 ? -2.127 -0.758 -13.283 1.00 96.44 69 VAL A N 1
ATOM 542 C CA . VAL A 1 69 ? -3.056 -1.427 -12.372 1.00 96.44 69 VAL A CA 1
ATOM 543 C C . VAL A 1 69 ? -3.070 -0.703 -11.031 1.00 96.44 69 VAL A C 1
ATOM 545 O O . VAL A 1 69 ? -2.045 -0.188 -10.581 1.00 96.44 69 VAL A O 1
ATOM 548 N N . THR A 1 70 ? -4.227 -0.672 -10.377 1.00 96.81 70 THR A N 1
ATOM 549 C CA . THR A 1 70 ? -4.353 -0.162 -9.009 1.00 96.81 70 THR A CA 1
ATOM 550 C C . THR A 1 70 ? -4.350 -1.324 -8.026 1.00 96.81 70 THR A C 1
ATOM 552 O O . THR A 1 70 ? -5.176 -2.231 -8.115 1.00 96.81 70 THR A O 1
ATOM 555 N N . HIS A 1 71 ? -3.428 -1.291 -7.068 1.00 95.81 71 HIS A N 1
ATOM 556 C CA . HIS A 1 71 ? -3.338 -2.261 -5.988 1.00 95.81 71 HIS A CA 1
ATOM 557 C C . HIS A 1 71 ? -3.831 -1.648 -4.673 1.00 95.81 71 HIS A C 1
ATOM 559 O O . HIS A 1 71 ? -3.289 -0.648 -4.199 1.00 95.81 71 HIS A O 1
ATOM 565 N N . LEU A 1 72 ? -4.848 -2.266 -4.071 1.00 96.56 72 LEU A N 1
ATOM 566 C CA . LEU A 1 72 ? -5.409 -1.839 -2.792 1.00 96.56 72 LEU A CA 1
ATOM 567 C C . LEU A 1 72 ? -4.657 -2.488 -1.632 1.00 96.56 72 LEU A C 1
ATOM 569 O O . LEU A 1 72 ? -4.622 -3.712 -1.497 1.00 96.56 72 LEU A O 1
ATOM 573 N N . ARG A 1 73 ? -4.086 -1.662 -0.756 1.00 94.88 73 ARG A N 1
ATOM 574 C CA . ARG A 1 73 ? -3.411 -2.119 0.463 1.00 94.88 73 ARG A CA 1
ATOM 575 C C . ARG A 1 73 ? -4.275 -1.841 1.681 1.00 94.88 73 ARG A C 1
ATOM 577 O O . ARG A 1 73 ? -4.397 -0.697 2.121 1.00 94.88 73 ARG A O 1
ATOM 584 N N . HIS A 1 74 ? -4.857 -2.902 2.223 1.00 94.81 74 HIS A N 1
ATOM 585 C CA . HIS A 1 74 ? -5.688 -2.846 3.420 1.00 94.81 74 HIS A CA 1
ATOM 586 C C . HIS A 1 74 ? -4.831 -2.777 4.691 1.00 94.81 74 HIS A C 1
ATOM 588 O O . HIS A 1 74 ? -3.823 -3.473 4.810 1.00 94.81 74 HIS A O 1
ATOM 594 N N . TYR A 1 75 ? -5.251 -1.941 5.643 1.00 94.25 75 TYR A N 1
ATOM 595 C CA . TYR A 1 75 ? -4.630 -1.823 6.971 1.00 94.25 75 TYR A CA 1
ATOM 596 C C . TYR A 1 75 ? -5.334 -2.679 8.022 1.00 94.25 75 TYR A C 1
ATOM 598 O O . TYR A 1 75 ? -4.727 -3.054 9.023 1.00 94.25 75 TYR A O 1
ATOM 606 N N . MET A 1 76 ? -6.605 -2.999 7.787 1.00 94.00 76 MET A N 1
ATOM 607 C CA . MET A 1 76 ? -7.375 -3.938 8.586 1.00 94.00 76 MET A CA 1
ATOM 608 C C . MET A 1 76 ? -7.501 -5.256 7.833 1.00 94.00 76 MET A C 1
ATOM 610 O O . MET A 1 76 ? -7.863 -5.274 6.656 1.00 94.00 76 MET A O 1
ATOM 614 N N . ALA A 1 77 ? -7.196 -6.358 8.517 1.00 92.12 77 ALA A N 1
ATOM 615 C CA . ALA A 1 77 ? -7.470 -7.678 7.974 1.00 92.12 77 ALA A CA 1
ATOM 616 C C . ALA A 1 77 ? -8.993 -7.894 7.854 1.00 92.12 77 ALA A C 1
ATOM 618 O O . ALA A 1 77 ? -9.757 -7.313 8.638 1.00 92.12 77 ALA A O 1
ATOM 619 N N . PRO A 1 78 ? -9.447 -8.720 6.896 1.00 90.50 78 PRO A N 1
ATOM 620 C CA . PRO A 1 78 ? -10.861 -9.047 6.752 1.00 90.50 78 PRO A CA 1
ATOM 621 C C . PRO A 1 78 ? -11.453 -9.563 8.070 1.00 90.50 78 PRO A C 1
ATOM 623 O O . PRO A 1 78 ? -10.823 -10.352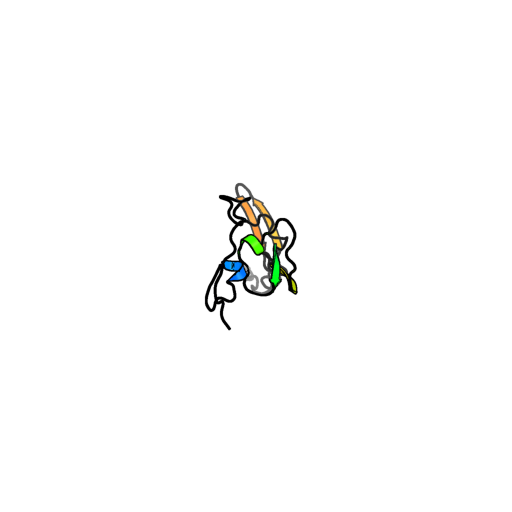 8.769 1.00 90.50 78 PRO A O 1
ATOM 626 N N . GLY A 1 79 ? -12.642 -9.076 8.431 1.00 90.62 79 GLY A N 1
ATOM 627 C CA . GLY A 1 79 ? -13.354 -9.500 9.641 1.00 90.62 79 GLY A CA 1
ATOM 628 C C . GLY A 1 79 ? -12.845 -8.915 10.964 1.00 90.62 79 GLY A C 1
ATOM 629 O O . GLY A 1 79 ? -13.483 -9.124 11.996 1.00 90.62 79 GLY A O 1
ATOM 630 N N . VAL A 1 80 ? -11.750 -8.145 10.969 1.00 94.25 80 VAL A N 1
ATOM 631 C CA . VAL A 1 80 ? -11.294 -7.451 12.182 1.00 94.25 80 VAL A CA 1
ATOM 632 C C . VAL A 1 80 ? -12.268 -6.333 12.545 1.00 94.25 80 VAL A C 1
ATOM 634 O O . VAL A 1 80 ? -12.537 -5.436 11.746 1.00 94.25 80 VAL A O 1
ATOM 637 N N . LYS A 1 81 ? -12.755 -6.334 13.787 1.00 93.94 81 LYS A N 1
ATOM 638 C CA . LYS A 1 81 ? -13.637 -5.290 14.313 1.00 93.94 81 LYS A CA 1
ATOM 639 C C . LYS A 1 81 ? -12.832 -4.197 15.003 1.00 93.94 81 LYS A C 1
ATOM 641 O O . LYS A 1 81 ? -12.058 -4.474 15.918 1.00 93.94 81 LYS A O 1
ATOM 646 N N . ARG A 1 82 ? -13.066 -2.945 14.615 1.00 94.12 82 ARG A N 1
ATOM 647 C CA . ARG A 1 82 ? -12.483 -1.754 15.241 1.00 94.12 82 ARG A CA 1
ATOM 648 C C . ARG A 1 82 ? -13.463 -1.148 16.247 1.00 94.12 82 ARG A C 1
ATOM 650 O O . ARG A 1 82 ? -14.606 -0.865 15.902 1.00 94.12 82 ARG A O 1
ATOM 657 N N . ILE A 1 83 ? -13.030 -0.949 17.491 1.00 94.62 83 ILE A N 1
ATOM 658 C CA . ILE A 1 83 ? -13.870 -0.436 18.584 1.00 94.62 83 ILE A CA 1
ATOM 659 C C . ILE A 1 83 ? -13.158 0.738 19.272 1.00 94.62 83 ILE A C 1
ATOM 661 O O . ILE A 1 83 ? -12.110 0.535 19.890 1.00 94.62 83 ILE A O 1
ATOM 665 N N . PRO A 1 84 ? -13.690 1.972 19.212 1.00 95.06 84 PRO A N 1
ATOM 666 C CA . PRO A 1 84 ? -13.141 3.082 19.981 1.00 95.06 84 PRO A CA 1
ATOM 667 C C . PRO A 1 84 ? -13.391 2.858 21.478 1.00 95.06 84 PRO A C 1
ATOM 669 O O . PRO A 1 84 ? -14.521 2.633 21.906 1.00 95.06 84 PRO A O 1
ATOM 672 N N . VAL A 1 85 ? -12.339 2.950 22.291 1.00 96.50 85 VAL A N 1
ATOM 673 C CA . VAL A 1 85 ? -12.412 2.729 23.741 1.00 96.50 85 VAL A CA 1
ATOM 674 C C . VAL A 1 85 ? -12.275 4.056 24.475 1.00 96.50 85 VAL A C 1
ATOM 676 O O . VAL A 1 85 ? -11.294 4.791 24.318 1.00 96.50 85 VAL A O 1
ATOM 679 N N . ARG A 1 86 ? -13.267 4.348 25.320 1.00 96.06 86 ARG A N 1
ATOM 680 C CA . ARG A 1 86 ? -13.268 5.484 26.245 1.00 96.06 86 ARG A CA 1
ATOM 681 C C . ARG A 1 86 ? -13.689 4.999 27.627 1.00 96.06 86 ARG A C 1
ATOM 683 O O . ARG A 1 86 ? -14.873 4.960 27.934 1.00 96.06 86 ARG A O 1
ATOM 690 N N . TYR A 1 87 ? -12.714 4.627 28.452 1.00 95.44 87 TYR A N 1
ATOM 691 C CA . TYR A 1 87 ? -12.965 4.110 29.798 1.00 95.44 87 TYR A CA 1
ATOM 692 C C . TYR A 1 87 ? -12.110 4.852 30.826 1.00 95.44 87 TYR A C 1
ATOM 694 O O . TYR A 1 87 ? -10.882 4.809 30.768 1.00 95.44 87 TYR A O 1
ATOM 702 N N . GLY A 1 88 ? -12.745 5.595 31.738 1.00 95.38 88 GLY A N 1
ATOM 703 C CA . GLY A 1 88 ? -12.043 6.498 32.656 1.00 95.38 88 GLY A CA 1
ATOM 704 C C . GLY A 1 88 ? -11.113 7.461 31.904 1.00 95.38 88 GLY A C 1
ATOM 705 O O . GLY A 1 88 ? -11.548 8.166 30.984 1.00 95.38 88 GLY A O 1
ATOM 706 N N . LYS A 1 89 ? -9.822 7.442 32.264 1.00 95.94 89 LYS A N 1
ATOM 707 C CA . LYS A 1 89 ? -8.744 8.211 31.608 1.00 95.94 89 LYS A CA 1
ATOM 708 C C . LYS A 1 89 ? -8.194 7.552 30.332 1.00 95.94 89 LYS A C 1
ATOM 710 O O . LYS A 1 89 ? -7.426 8.183 29.614 1.00 95.94 89 LYS A O 1
ATOM 715 N N . VAL A 1 90 ? -8.582 6.313 30.025 1.00 96.38 90 VAL A N 1
ATOM 716 C CA . VAL A 1 90 ? -8.104 5.589 28.841 1.00 96.38 90 VAL A CA 1
ATOM 717 C C . VAL A 1 90 ? -8.808 6.108 27.588 1.00 96.38 90 VAL A C 1
ATOM 719 O O . VAL A 1 90 ? -10.040 6.239 27.540 1.00 96.38 90 VAL A O 1
ATOM 722 N N . ARG A 1 91 ? -8.005 6.399 26.562 1.00 97.06 91 ARG A N 1
ATOM 723 C CA . ARG A 1 91 ? -8.433 6.784 25.215 1.00 97.06 91 ARG A CA 1
ATOM 724 C C . ARG A 1 91 ? -7.636 5.957 24.216 1.00 97.06 91 ARG A C 1
ATOM 726 O O . ARG A 1 91 ? -6.411 6.001 24.231 1.00 97.06 91 ARG A O 1
ATOM 733 N N . GLY A 1 92 ? -8.322 5.194 23.374 1.00 95.88 92 GLY A N 1
ATOM 734 C CA . GLY A 1 92 ? -7.659 4.328 22.405 1.00 95.88 92 GLY A CA 1
ATOM 735 C C . GLY A 1 92 ? -8.631 3.665 21.441 1.00 95.88 92 GLY A C 1
ATOM 736 O O . GLY A 1 92 ? -9.820 3.981 21.412 1.00 95.88 92 GLY A O 1
ATOM 737 N N . THR A 1 93 ? -8.110 2.743 20.641 1.00 95.81 93 THR A N 1
ATOM 738 C CA . THR A 1 93 ? -8.890 1.917 19.716 1.00 95.81 93 THR A CA 1
ATOM 739 C C . THR A 1 93 ? -8.486 0.463 19.914 1.00 95.81 93 THR A C 1
ATOM 741 O O . THR A 1 93 ? -7.298 0.153 19.898 1.00 95.81 93 THR A O 1
ATOM 744 N N . LEU A 1 94 ? -9.469 -0.408 20.116 1.00 95.12 94 LEU A N 1
ATOM 745 C CA . LEU A 1 94 ? -9.300 -1.850 20.228 1.00 95.12 94 LEU A CA 1
ATOM 746 C C . LEU A 1 94 ? -9.622 -2.505 18.882 1.00 95.12 94 LEU A C 1
ATOM 748 O O . LEU A 1 94 ? -10.620 -2.158 18.252 1.00 95.12 94 LEU A O 1
ATOM 752 N N . PHE A 1 95 ? -8.796 -3.459 18.464 1.00 94.88 95 PHE A N 1
ATOM 753 C CA . PHE A 1 95 ? -9.019 -4.275 17.273 1.00 94.88 95 PHE A CA 1
ATOM 754 C C . PHE A 1 95 ? -9.232 -5.722 17.703 1.00 94.88 95 PHE A C 1
ATOM 756 O O . PHE A 1 95 ? -8.394 -6.279 18.409 1.00 94.88 95 PHE A O 1
ATOM 763 N N . LEU A 1 96 ? -10.356 -6.313 17.305 1.00 94.25 96 LEU A N 1
ATOM 764 C CA . LEU A 1 96 ? -10.713 -7.689 17.636 1.00 94.25 96 LEU A CA 1
ATOM 765 C C . LEU A 1 96 ? -10.682 -8.552 16.371 1.00 94.25 96 LEU A C 1
ATOM 767 O O . LEU A 1 96 ? -11.285 -8.146 15.378 1.00 94.25 96 LEU A O 1
ATOM 771 N N . PRO A 1 97 ? -10.012 -9.717 16.378 1.00 94.56 97 PRO A N 1
ATOM 772 C CA . PRO A 1 97 ? -10.079 -10.660 15.267 1.00 94.56 97 PRO A CA 1
ATOM 773 C C . PRO A 1 97 ? -11.488 -11.258 15.140 1.00 94.56 97 PRO A C 1
ATOM 775 O O . PRO A 1 97 ? -12.257 -11.263 16.103 1.00 94.56 97 PRO A O 1
ATOM 778 N N . GLN A 1 98 ? -11.807 -11.780 13.956 1.00 82.62 98 GLN A N 1
ATOM 779 C CA . GLN A 1 98 ? -13.127 -12.325 13.625 1.00 82.62 98 GLN A CA 1
ATOM 780 C C . GLN A 1 98 ? -13.538 -13.510 14.527 1.00 82.62 98 GLN A C 1
ATOM 782 O O . GLN A 1 98 ? -14.709 -13.639 14.871 1.00 82.62 98 GLN A O 1
ATOM 787 N N . ASP A 1 99 ? -12.578 -14.319 14.992 1.00 69.00 99 ASP A N 1
ATOM 788 C CA . ASP A 1 99 ? -12.846 -15.623 15.627 1.00 69.00 99 ASP A CA 1
ATOM 789 C C . ASP A 1 99 ? -13.015 -15.601 17.158 1.00 69.00 99 ASP A C 1
ATOM 791 O O . ASP A 1 99 ? -12.967 -16.641 17.818 1.00 69.00 99 ASP A O 1
ATOM 795 N N . MET A 1 100 ? -13.280 -14.440 17.761 1.00 50.59 100 MET A N 1
ATOM 796 C CA . MET A 1 100 ? -13.556 -14.341 19.207 1.00 50.59 100 MET A CA 1
ATOM 797 C C . MET A 1 100 ? -14.891 -14.983 19.651 1.00 50.59 100 MET A C 1
ATOM 799 O O . MET A 1 100 ? -15.189 -14.989 20.842 1.00 50.59 100 MET A O 1
ATOM 803 N N . GLU A 1 101 ? -15.663 -15.590 18.745 1.00 52.75 101 GLU A N 1
ATOM 804 C CA . GLU A 1 101 ? -16.806 -16.460 19.083 1.00 52.75 101 GLU A CA 1
ATOM 805 C C . GLU A 1 101 ? -16.364 -17.839 19.636 1.00 52.75 101 GLU A C 1
ATOM 807 O O . GLU A 1 101 ? -17.113 -18.477 20.376 1.00 52.75 101 GLU A O 1
ATOM 812 N N . HIS A 1 102 ? -15.135 -18.303 19.362 1.00 45.25 102 HIS A N 1
ATOM 813 C CA . HIS A 1 102 ? -14.686 -19.652 19.761 1.00 45.25 102 HIS A CA 1
ATOM 814 C C . HIS A 1 102 ? -14.102 -19.743 21.184 1.00 45.25 102 HIS A C 1
ATOM 816 O O . HIS A 1 102 ? -13.919 -20.843 21.702 1.00 45.25 102 HIS A O 1
ATOM 822 N N . CYS A 1 103 ? -13.858 -18.620 21.871 1.00 42.09 103 CYS A N 1
ATOM 823 C CA . CYS A 1 103 ? -13.288 -18.623 23.230 1.00 42.09 103 CYS A CA 1
ATOM 824 C C . CYS A 1 103 ? -14.346 -18.703 24.356 1.00 42.09 103 CYS A C 1
ATOM 826 O O . CYS A 1 103 ? -14.016 -18.586 25.532 1.00 42.09 103 CYS A O 1
ATOM 828 N N . ASN A 1 104 ? -15.625 -18.921 24.024 1.00 46.00 104 ASN A N 1
ATOM 829 C CA . ASN A 1 104 ? -16.703 -19.054 25.016 1.00 46.00 104 ASN A CA 1
ATOM 830 C C . ASN A 1 104 ? -17.143 -20.504 25.288 1.00 46.00 104 ASN A C 1
ATOM 832 O O . ASN A 1 104 ? -18.040 -20.713 26.103 1.00 46.00 104 ASN A O 1
ATOM 836 N N . GLN A 1 105 ? -16.521 -21.513 24.661 1.00 48.94 105 GLN A N 1
ATOM 837 C CA . GLN A 1 105 ? -16.927 -22.921 24.832 1.00 48.94 105 GLN A CA 1
ATOM 838 C C . GLN A 1 105 ? -15.961 -23.798 25.646 1.00 48.94 105 GLN A C 1
ATOM 840 O O . GLN A 1 105 ? -16.281 -24.952 25.916 1.00 48.94 105 GLN A O 1
ATOM 845 N N . SER A 1 106 ? -14.825 -23.282 26.126 1.00 49.25 106 SER A N 1
ATOM 846 C CA . SER A 1 106 ? -13.886 -24.082 26.928 1.00 49.25 106 SER A CA 1
ATOM 847 C C . SER A 1 106 ? -13.528 -23.427 28.260 1.00 49.25 106 SER A C 1
ATOM 849 O O . SER A 1 106 ? -12.419 -22.939 28.461 1.00 49.25 106 SER A O 1
ATOM 851 N N . SER A 1 107 ? -14.470 -23.454 29.200 1.00 42.44 107 SER A N 1
ATOM 852 C CA . SER A 1 107 ? -14.177 -23.594 30.634 1.00 42.44 107 SER A CA 1
ATOM 853 C C . SER A 1 107 ? -15.455 -24.030 31.356 1.00 42.44 107 SER A C 1
ATOM 855 O O . SER A 1 107 ? -16.367 -23.215 31.509 1.00 42.44 107 SER A O 1
ATOM 857 N N . PRO A 1 108 ? -15.581 -25.293 31.807 1.00 42.62 108 PRO A N 1
ATOM 858 C CA . PRO A 1 108 ? -16.709 -25.673 32.644 1.00 42.62 108 PRO A CA 1
ATOM 859 C C . PRO A 1 108 ? -16.657 -24.860 33.942 1.00 42.62 108 PRO A C 1
ATOM 861 O O . PRO A 1 108 ? -15.638 -24.831 34.636 1.00 42.62 108 PRO A O 1
ATOM 864 N N . ARG A 1 109 ? -17.768 -24.187 34.278 1.00 48.41 109 ARG A N 1
ATOM 865 C CA . ARG A 1 109 ? -17.966 -23.563 35.592 1.00 48.41 109 ARG A CA 1
ATOM 866 C C . ARG A 1 109 ? -17.706 -24.628 36.655 1.00 48.41 109 ARG A C 1
ATOM 868 O O . ARG A 1 109 ? -18.473 -25.580 36.768 1.00 48.41 109 ARG A O 1
ATOM 875 N N . ARG A 1 110 ? -16.631 -24.471 37.433 1.00 46.22 110 ARG A N 1
ATOM 876 C CA . ARG A 1 110 ? -16.356 -25.290 38.618 1.00 46.22 110 ARG A CA 1
ATOM 877 C C . ARG A 1 110 ? -17.586 -25.208 39.520 1.00 46.22 110 ARG A C 1
ATOM 879 O O . ARG A 1 110 ? -17.853 -24.152 40.091 1.00 46.22 110 ARG A O 1
ATOM 886 N N . SER A 1 111 ? -18.360 -26.292 39.592 1.00 51.94 111 SER A N 1
ATOM 887 C CA . SER A 1 111 ? -19.529 -26.372 40.461 1.00 51.94 111 SER A CA 1
ATOM 888 C C . SER A 1 111 ? -19.078 -26.044 41.879 1.00 51.94 111 SER A C 1
ATOM 890 O O . SER A 1 111 ? -18.203 -26.727 42.422 1.00 51.94 111 SER A O 1
ATOM 892 N N . GLN A 1 112 ? -19.644 -25.000 42.480 1.00 59.53 112 GLN A N 1
ATOM 893 C CA . GLN A 1 112 ? -19.512 -24.808 43.914 1.00 59.53 112 GLN A CA 1
ATOM 894 C C . GLN A 1 112 ? -20.128 -26.040 44.580 1.00 59.53 112 GLN A C 1
ATOM 896 O O . GLN A 1 112 ? -21.333 -26.264 44.495 1.00 59.53 112 GLN A O 1
ATOM 901 N N . ARG A 1 113 ? -19.284 -26.885 45.182 1.00 47.69 113 ARG A N 1
ATOM 902 C CA . A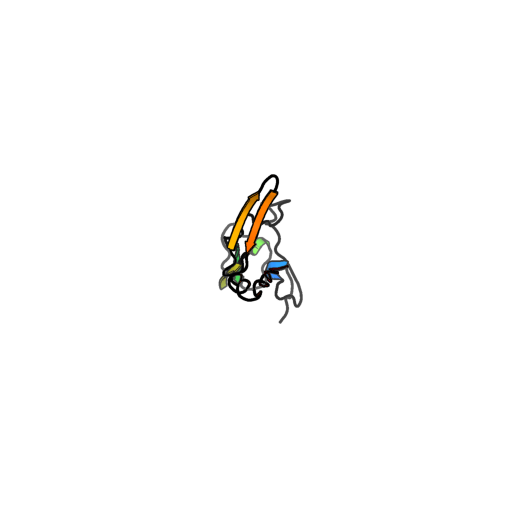RG A 1 113 ? -19.746 -27.940 46.081 1.00 47.69 113 ARG A CA 1
ATOM 903 C C . ARG A 1 113 ? -20.393 -27.238 47.268 1.00 47.69 113 ARG A C 1
ATOM 905 O O . ARG A 1 113 ? -19.703 -26.645 48.091 1.00 47.69 113 ARG A O 1
ATOM 912 N N . SER A 1 114 ? -21.714 -27.311 47.335 1.00 53.25 114 SER A N 1
ATOM 913 C CA . SER A 1 114 ? -22.478 -27.071 48.549 1.00 53.25 114 SER A CA 1
ATOM 914 C C . SER A 1 114 ? -22.023 -28.074 49.610 1.00 53.25 114 SER A C 1
ATOM 916 O O . SER A 1 114 ? -22.369 -29.254 49.536 1.00 53.25 114 SER A O 1
ATOM 918 N N . SER A 1 115 ? -21.233 -27.625 50.584 1.00 47.44 115 SER A N 1
ATOM 919 C CA . SER A 1 115 ? -21.039 -28.375 51.823 1.00 47.44 115 SER A CA 1
ATOM 920 C C . SER A 1 115 ? -22.161 -27.980 52.771 1.00 47.44 115 SER A C 1
ATOM 922 O O . SER A 1 115 ? -22.169 -26.879 53.315 1.00 47.44 115 SER A O 1
ATOM 924 N N . THR A 1 116 ? -23.142 -28.865 52.906 1.00 50.03 116 THR A N 1
ATOM 925 C CA . THR A 1 116 ? -24.150 -28.822 53.967 1.00 50.03 116 THR A CA 1
ATOM 926 C C . THR A 1 116 ? -23.749 -29.800 55.073 1.00 50.03 116 THR A C 1
ATOM 928 O O . THR A 1 116 ? -23.315 -30.905 54.759 1.00 50.03 116 THR A O 1
ATOM 931 N N . LYS A 1 117 ? -23.992 -29.381 56.330 1.00 41.06 117 LYS A N 1
ATOM 932 C CA . LYS A 1 117 ? -24.016 -30.150 57.600 1.00 41.06 117 LYS A CA 1
ATOM 933 C C . LYS A 1 117 ? -22.664 -30.670 58.131 1.00 41.06 117 LYS A C 1
ATOM 935 O O . LYS A 1 117 ? -21.836 -31.123 57.357 1.00 41.06 117 LYS A O 1
ATOM 940 N N . THR A 1 118 ? -22.369 -30.645 59.435 1.00 42.03 118 THR A N 1
ATOM 941 C CA . THR A 1 118 ? -23.202 -30.606 60.660 1.00 42.03 118 THR A CA 1
ATOM 942 C C . THR A 1 118 ? -22.541 -29.722 61.709 1.00 42.03 118 THR A C 1
ATOM 944 O O . THR A 1 118 ? -21.291 -29.713 61.726 1.00 42.03 118 THR A O 1
#

Solvent-accessible surface area (backbone atoms only — not comparable to full-atom values): 8206 Å² total; per-residue (Å²): 140,60,43,90,56,82,83,47,66,44,88,52,96,57,38,80,68,76,48,63,71,68,57,83,87,83,39,75,92,60,74,96,76,80,87,62,48,89,55,55,47,81,44,78,48,74,40,62,81,80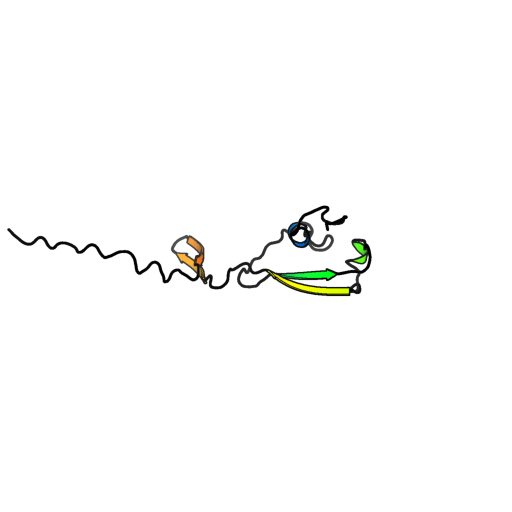,89,75,54,74,65,62,74,63,44,100,57,87,62,82,55,81,46,73,51,78,46,77,46,69,72,55,63,89,66,50,46,79,43,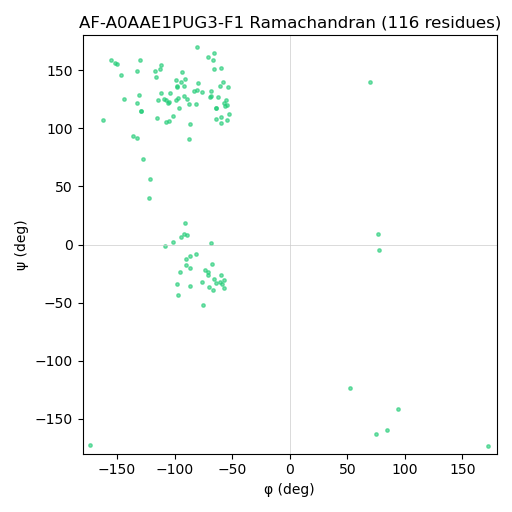82,43,78,56,92,93,48,75,52,72,47,77,41,67,64,67,70,77,68,76,77,79,80,72,82,79,78,75,80,78,83,84,75,88,133

Secondary structure (DSSP, 8-state):
--B-SSS--BS-TTHHHHT----TTT-TTPPP--S-SSSPEEEEEEE-SS---HHHHS-SSPPPPSEEEEEEE-SSPTTPEEEEEEETTEEEEEEE-TTTTGGGSS------------